Protein AF-A0A7S2H4R3-F1 (afdb_monomer_lite)

pLDDT: mean 71.98, std 18.19, range [31.83, 97.62]

InterPro domains:
  IPR000719 Protein kinase domain [PF00069] (58-157)
  IPR000719 Protein kinase domain [PS50011] (1-178)
  IPR011009 Protein kinase-like domain superfamily [SSF56112] (55-159)
  IPR051681 Serine/Threonine Kinases and Pseudokinases [PTHR44329] (59-162)

Foldseek 3Di:
DDDDPDDPPPCPDPVLLQQFLVSLLVVVVLVVVVVPPDDDDPFDPQQQFFDDQEVPDTHRLLLFALQQLPDHYPDPDPDDQLRVLSSVLSVSLCSNQVDRRPTPDHSVRSNCQRNDPPDQVPVSLVVRDCSNDDQSSVLSSQSSDNPSVSHDGPVVSVVSVVVSVVSNDDPVVVVVVVVVSD

Organism: NCBI:txid3111310

Secondary structure (DSSP, 8-state):
-------------GGGTSSSHHHHHHHHHHHHHHHTTS------GGGS--EEEETTEEE-TTT--HHHHTPPTTSPP---HHHHHHHHHHHHHHHHHTS-SSTT--HHHHHHHHHSTT-STHHHHHTS-GGGHHHHHHHHHHHT-SSGGGSPPHHHHHHHHHHHHHTT--HHHHHHHHHHT-

Sequence (182 aa):
SSAHQSGQSSMISEDRFSTTWASSIFRRSSEHHMRTSHSRSSANHNQFMSIPINPGLEITPNWAAPEVLNQSPGDPLQYSPACDVYSLGVVIWELSSLAMPFPNLSLREITRAVGQKYSTPETLTQLMPEEAGPTVTALVREMWERRSTLRPSAHDASCRLRAELSSMGTQEQLYSYLRDAI

Structure (mmCIF, N/CA/C/O backbone):
data_AF-A0A7S2H4R3-F1
#
_entry.id   AF-A0A7S2H4R3-F1
#
loop_
_atom_site.group_PDB
_atom_site.id
_atom_site.type_symbol
_atom_site.label_atom_id
_atom_site.label_alt_id
_atom_site.label_comp_id
_atom_site.label_asym_id
_atom_site.label_entity_id
_atom_site.label_seq_id
_atom_site.pdbx_PDB_ins_code
_atom_site.Cartn_x
_atom_site.Cartn_y
_atom_site.Cartn_z
_atom_site.occupancy
_atom_site.B_iso_or_equiv
_atom_site.auth_seq_id
_atom_site.auth_comp_id
_atom_site.auth_asym_id
_atom_site.auth_atom_id
_atom_site.pdbx_PDB_model_num
ATOM 1 N N . SER A 1 1 ? -26.246 -5.758 60.642 1.00 39.56 1 SER A N 1
ATOM 2 C CA . SER A 1 1 ? -26.370 -4.856 59.480 1.00 39.56 1 SER A CA 1
ATOM 3 C C . SER A 1 1 ? -25.154 -5.047 58.599 1.00 39.56 1 SER A C 1
ATOM 5 O O . SER A 1 1 ? -24.067 -4.701 59.023 1.00 39.56 1 SER A O 1
ATOM 7 N N . SER A 1 2 ? -25.213 -5.908 57.584 1.00 33.19 2 SER A N 1
ATOM 8 C CA . SER A 1 2 ? -25.760 -5.643 56.240 1.00 33.19 2 SER A CA 1
ATOM 9 C C . SER A 1 2 ? -25.050 -4.495 55.516 1.00 33.19 2 SER A C 1
ATOM 11 O O . SER A 1 2 ? -25.338 -3.335 55.780 1.00 33.19 2 SER A O 1
ATOM 13 N N . ALA A 1 3 ? -24.131 -4.905 54.637 1.00 39.75 3 ALA A N 1
ATOM 14 C CA . ALA A 1 3 ? -23.831 -4.416 53.290 1.00 39.75 3 ALA A CA 1
ATOM 15 C C . ALA A 1 3 ? -24.062 -2.935 52.937 1.00 39.75 3 ALA A C 1
ATOM 17 O O . ALA A 1 3 ? -25.192 -2.467 52.920 1.00 39.75 3 ALA A O 1
ATOM 18 N N . HIS A 1 4 ? -22.995 -2.285 52.456 1.00 31.83 4 HIS A N 1
ATOM 19 C CA . HIS A 1 4 ? -22.938 -1.732 51.094 1.00 31.83 4 HIS A CA 1
ATOM 20 C C . HIS A 1 4 ? -21.491 -1.332 50.753 1.00 31.83 4 HIS A C 1
ATOM 22 O O . HIS A 1 4 ? -21.059 -0.214 51.005 1.00 31.83 4 HIS A O 1
ATOM 28 N N . GLN A 1 5 ? -20.731 -2.260 50.166 1.00 35.25 5 GLN A N 1
ATOM 29 C CA . GLN A 1 5 ? -19.612 -1.909 49.290 1.00 35.25 5 GLN A CA 1
ATOM 30 C C . GLN A 1 5 ? -20.131 -2.041 47.863 1.00 35.25 5 GLN A C 1
ATOM 32 O O . GLN A 1 5 ? -20.269 -3.138 47.327 1.00 35.25 5 GLN A O 1
ATOM 37 N N . SER A 1 6 ? -20.516 -0.905 47.292 1.00 35.81 6 SER A N 1
ATOM 38 C CA . SER A 1 6 ? -20.828 -0.765 45.877 1.00 35.81 6 SER A CA 1
ATOM 39 C C . SER A 1 6 ? -19.567 -1.065 45.072 1.00 35.81 6 SER A C 1
ATOM 41 O O . SER A 1 6 ? -18.602 -0.299 45.113 1.00 35.81 6 SER A O 1
ATOM 43 N N . GLY A 1 7 ? -19.577 -2.194 44.365 1.00 34.03 7 GLY A N 1
ATOM 44 C CA . GLY A 1 7 ? -18.572 -2.517 43.366 1.00 34.03 7 GLY A CA 1
ATOM 45 C C . GLY A 1 7 ? -18.557 -1.432 42.297 1.00 34.03 7 GLY A C 1
ATOM 46 O O . GLY A 1 7 ? -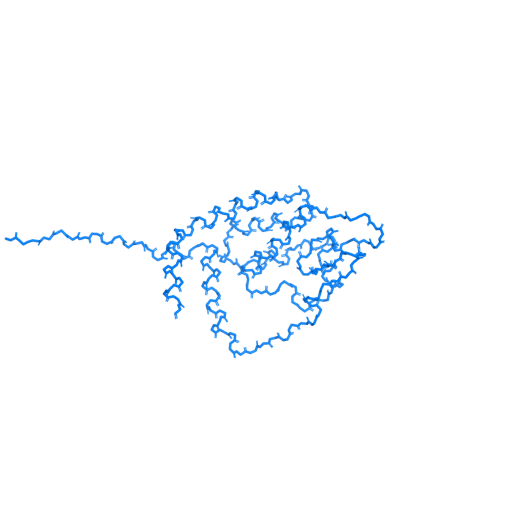19.553 -1.211 41.610 1.00 34.03 7 GLY A O 1
ATOM 47 N N . GLN A 1 8 ? -17.422 -0.750 42.161 1.00 32.41 8 GLN A N 1
ATOM 48 C CA . GLN A 1 8 ? -17.119 -0.004 40.950 1.00 32.41 8 GLN A CA 1
ATOM 49 C C . GLN A 1 8 ? -16.918 -1.036 39.841 1.00 32.41 8 GLN A C 1
ATOM 51 O O . GLN A 1 8 ? -15.841 -1.606 39.685 1.00 32.41 8 GLN A O 1
ATOM 56 N N . SER A 1 9 ? -17.993 -1.325 39.109 1.00 36.56 9 SER A N 1
ATOM 57 C CA . SER A 1 9 ? -17.884 -1.938 37.794 1.00 36.56 9 SER A CA 1
ATOM 58 C C . SER A 1 9 ? -17.164 -0.920 36.920 1.00 36.56 9 SER A C 1
ATOM 60 O O . SER A 1 9 ? -17.719 0.129 36.589 1.00 36.56 9 SER A O 1
ATOM 62 N N . SER A 1 10 ? -15.884 -1.169 36.640 1.00 39.03 10 SER A N 1
ATOM 63 C CA . SER A 1 10 ? -15.139 -0.385 35.668 1.00 39.03 10 SER A CA 1
ATOM 64 C C . SER A 1 10 ? -15.791 -0.623 34.311 1.00 39.03 10 SER A C 1
ATOM 66 O O . SER A 1 10 ? -15.488 -1.606 33.633 1.00 39.03 10 SER A O 1
ATOM 68 N N . MET A 1 11 ? -16.707 0.266 33.929 1.00 32.38 11 MET A N 1
ATOM 69 C CA . MET A 1 11 ? -17.067 0.477 32.537 1.00 32.38 11 MET A CA 1
ATOM 70 C C . MET A 1 11 ? -15.763 0.775 31.798 1.00 32.38 11 MET A C 1
ATOM 72 O O . MET A 1 11 ? -15.246 1.890 31.822 1.00 32.38 11 MET A O 1
ATOM 76 N N . ILE A 1 12 ? -15.181 -0.256 31.188 1.00 38.69 12 ILE A N 1
ATOM 77 C CA . ILE A 1 12 ? -14.276 -0.071 30.067 1.00 38.69 12 ILE A CA 1
ATOM 78 C C . ILE A 1 12 ? -15.170 0.593 29.028 1.00 38.69 12 ILE A C 1
ATOM 80 O O . ILE A 1 12 ? -16.060 -0.061 28.496 1.00 38.69 12 ILE A O 1
ATOM 84 N N . SER A 1 13 ? -15.027 1.909 28.859 1.00 39.09 13 SER A N 1
ATOM 85 C CA . SER A 1 13 ? -15.871 2.649 27.932 1.00 39.09 13 SER A CA 1
ATOM 86 C C . SER A 1 13 ? -15.775 1.993 26.556 1.00 39.09 13 SER A C 1
ATOM 88 O O . SER A 1 13 ? -14.676 1.721 26.060 1.00 39.09 13 SER A O 1
ATOM 90 N N . GLU A 1 14 ? -16.934 1.742 25.946 1.00 44.94 14 GLU A N 1
ATOM 91 C CA . GLU A 1 14 ? -17.087 1.307 24.547 1.00 44.94 14 GLU A CA 1
ATOM 92 C C . GLU A 1 14 ? -16.289 2.206 23.579 1.00 44.94 14 GLU A C 1
ATOM 94 O O . GLU A 1 14 ? -15.903 1.796 22.488 1.00 44.94 14 GLU A O 1
ATOM 99 N N . ASP A 1 15 ? -15.942 3.406 24.039 1.00 46.53 15 ASP A N 1
ATOM 100 C CA . ASP A 1 15 ? -15.113 4.409 23.383 1.00 46.53 15 ASP A CA 1
ATOM 101 C C . ASP A 1 15 ? -13.687 3.932 23.033 1.00 46.53 15 ASP A C 1
ATOM 103 O O . ASP A 1 15 ? -13.109 4.371 22.039 1.00 46.53 15 ASP A O 1
ATOM 107 N N . ARG A 1 16 ? -13.105 2.984 23.791 1.00 43.91 16 ARG A N 1
ATOM 108 C CA . ARG A 1 16 ? -11.748 2.470 23.493 1.00 43.91 16 ARG A CA 1
ATOM 109 C C . ARG A 1 16 ? -11.700 1.469 22.344 1.00 43.91 16 ARG A C 1
ATOM 111 O O . ARG A 1 16 ? -10.679 1.387 21.671 1.00 43.91 16 ARG A O 1
ATOM 118 N N . PHE A 1 17 ? -12.792 0.754 22.081 1.00 43.00 17 PHE A N 1
ATOM 119 C CA . PHE A 1 17 ? -12.882 -0.113 20.902 1.00 43.00 17 PHE A CA 1
ATOM 120 C C . PHE A 1 17 ? -13.223 0.666 19.635 1.00 43.00 17 PHE A C 1
ATOM 122 O O . PHE A 1 17 ? -12.999 0.160 18.543 1.00 43.00 17 PHE A O 1
ATOM 129 N N . SER A 1 18 ? -13.728 1.891 19.771 1.00 51.22 18 SER A N 1
ATOM 130 C CA . SER A 1 18 ? -14.338 2.661 18.686 1.00 51.22 18 SER A CA 1
ATOM 131 C C . SER A 1 18 ? -13.339 3.377 17.759 1.00 51.22 18 SER A C 1
ATOM 133 O O . SER A 1 18 ? -13.709 3.796 16.668 1.00 51.22 18 SER A O 1
ATOM 135 N N . THR A 1 19 ? -12.066 3.522 18.149 1.00 59.50 19 THR A N 1
ATOM 136 C CA . THR A 1 19 ? -11.160 4.511 17.520 1.00 59.50 19 THR A CA 1
ATOM 137 C C . THR A 1 19 ? -9.951 3.944 16.775 1.00 59.50 19 THR A C 1
ATOM 139 O O . THR A 1 19 ? -9.191 4.709 16.184 1.00 59.50 19 THR A O 1
ATOM 142 N N . THR A 1 20 ? -9.750 2.624 16.765 1.00 72.56 20 THR A N 1
ATOM 143 C CA . THR A 1 20 ? -8.583 2.018 16.098 1.00 72.56 20 THR A CA 1
ATOM 144 C C . THR A 1 20 ? -8.900 1.592 14.662 1.00 72.56 20 THR A C 1
ATOM 146 O O . THR A 1 20 ? -10.011 1.148 14.367 1.00 72.56 20 THR A O 1
ATOM 149 N N . TRP A 1 21 ? -7.900 1.659 13.773 1.00 80.25 21 TRP A N 1
ATOM 150 C CA . TRP A 1 21 ? -8.016 1.263 12.358 1.00 80.25 21 TRP A CA 1
ATOM 151 C C . TRP A 1 21 ? -8.685 -0.105 12.162 1.00 80.25 21 TRP A C 1
ATOM 153 O O . TRP A 1 21 ? -9.578 -0.262 11.331 1.00 80.25 21 TRP A O 1
ATOM 163 N N . ALA A 1 22 ? -8.287 -1.109 12.939 1.00 74.31 22 ALA A N 1
ATOM 164 C CA . ALA A 1 22 ? -8.780 -2.466 12.742 1.00 74.31 22 ALA A CA 1
ATOM 165 C C . ALA A 1 22 ? -10.178 -2.703 13.346 1.00 74.31 22 ALA A C 1
ATOM 167 O O . ALA A 1 22 ? -10.936 -3.505 12.797 1.00 74.31 22 ALA A O 1
ATOM 168 N N . SER A 1 23 ? -10.585 -1.955 14.378 1.00 71.50 23 SER A N 1
ATOM 169 C CA . SER A 1 23 ? -11.992 -1.926 14.800 1.00 71.50 23 SER A CA 1
ATOM 170 C C . SER A 1 23 ? -12.882 -1.308 13.721 1.00 71.50 23 SER A C 1
ATOM 172 O O . SER A 1 23 ? -13.969 -1.818 13.440 1.00 71.50 23 SER A O 1
ATOM 174 N N . SER A 1 24 ? -12.399 -0.252 13.059 1.00 75.19 24 SER A N 1
ATOM 175 C CA . SER A 1 24 ? -13.096 0.382 11.939 1.00 75.19 24 SER A CA 1
ATOM 176 C C . SER A 1 24 ? -13.315 -0.579 10.771 1.00 75.19 24 SER A C 1
ATOM 178 O O . SER A 1 24 ? -14.405 -0.597 10.198 1.00 75.19 24 SER A O 1
ATOM 180 N N . ILE A 1 25 ? -12.323 -1.420 10.451 1.00 78.56 25 ILE A N 1
ATOM 181 C CA . ILE A 1 25 ? -12.462 -2.480 9.438 1.00 78.56 25 ILE A CA 1
ATOM 182 C C . ILE A 1 25 ? -13.583 -3.447 9.820 1.00 78.56 25 ILE A C 1
ATOM 184 O O . ILE A 1 25 ? -14.448 -3.736 8.994 1.00 78.56 25 ILE A O 1
ATOM 188 N N . PHE A 1 26 ? -13.601 -3.928 11.066 1.00 73.69 26 PHE A N 1
ATOM 189 C CA . PHE A 1 26 ? -14.614 -4.884 11.515 1.00 73.69 26 PHE A CA 1
ATOM 190 C C . PHE A 1 26 ? -16.029 -4.307 11.471 1.00 73.69 26 PHE A C 1
ATOM 192 O O . PHE A 1 26 ? -16.928 -4.946 10.921 1.00 73.69 26 PHE A O 1
ATOM 199 N N . ARG A 1 27 ? -16.217 -3.080 11.969 1.00 73.44 27 ARG A N 1
ATOM 200 C CA . ARG A 1 27 ? -17.510 -2.383 11.913 1.00 73.44 27 ARG A CA 1
ATOM 201 C C . ARG A 1 27 ? -17.978 -2.172 10.473 1.00 73.44 27 ARG A C 1
ATOM 203 O O . ARG A 1 27 ? -19.132 -2.421 10.145 1.00 73.44 27 ARG A O 1
ATOM 210 N N . ARG A 1 28 ? -17.085 -1.745 9.578 1.00 74.25 28 ARG A N 1
ATOM 211 C CA . ARG A 1 28 ? -17.446 -1.542 8.169 1.00 74.25 28 ARG A CA 1
ATOM 212 C C . ARG A 1 28 ? -17.714 -2.854 7.441 1.00 74.25 28 ARG A C 1
ATOM 214 O O . ARG A 1 28 ? -18.552 -2.873 6.546 1.00 74.25 28 ARG A O 1
ATOM 221 N N . SER A 1 29 ? -17.048 -3.941 7.826 1.00 73.44 29 SER A N 1
ATOM 222 C CA . SER A 1 29 ? -17.283 -5.274 7.268 1.00 73.44 29 SER A CA 1
ATOM 223 C C . SER A 1 29 ? -18.688 -5.782 7.594 1.00 73.44 29 SER A C 1
ATOM 225 O O . SER A 1 29 ? -19.395 -6.229 6.687 1.00 73.44 29 SER A O 1
ATOM 227 N N . SER A 1 30 ? -19.148 -5.630 8.844 1.00 64.50 30 SER A N 1
ATOM 228 C CA . SER A 1 30 ? -20.517 -6.004 9.227 1.00 64.50 30 SER A CA 1
ATOM 229 C C . SER A 1 30 ? -21.568 -5.167 8.482 1.00 64.50 30 SER A C 1
ATOM 231 O O . SER A 1 30 ? -22.528 -5.719 7.941 1.00 64.50 30 SER A O 1
ATOM 233 N N . GLU A 1 31 ? -21.341 -3.859 8.324 1.00 68.25 31 GLU A N 1
ATOM 234 C CA . GLU A 1 31 ? -22.195 -2.971 7.519 1.00 68.25 31 GLU A CA 1
ATOM 235 C C . GLU A 1 31 ? -22.209 -3.344 6.022 1.00 68.25 31 GLU A C 1
ATOM 237 O O . GLU A 1 31 ? -23.264 -3.332 5.377 1.00 68.25 31 GLU A O 1
ATOM 242 N N . HIS A 1 32 ? -21.056 -3.710 5.450 1.00 61.25 32 HIS A N 1
ATOM 243 C CA . HIS A 1 32 ? -20.949 -4.168 4.061 1.00 61.25 32 HIS A CA 1
ATOM 244 C C . HIS A 1 32 ? -21.690 -5.490 3.835 1.00 61.25 32 HIS A C 1
ATOM 246 O O . HIS A 1 32 ? -22.336 -5.665 2.796 1.00 61.25 32 HIS A O 1
ATOM 252 N N . HIS A 1 33 ? -21.640 -6.410 4.800 1.00 57.12 33 HIS A N 1
ATOM 253 C CA . HIS A 1 33 ? -22.371 -7.675 4.732 1.00 57.12 33 HIS A CA 1
ATOM 254 C C . HIS A 1 33 ? -23.890 -7.445 4.739 1.00 57.12 33 HIS A C 1
ATOM 256 O O . HIS A 1 33 ? -24.618 -8.102 3.999 1.00 57.12 33 HIS A O 1
ATOM 262 N N . MET A 1 34 ? -24.371 -6.438 5.478 1.00 51.66 34 MET A N 1
ATOM 263 C CA . MET A 1 34 ? -25.783 -6.037 5.451 1.00 51.66 34 MET A CA 1
ATOM 264 C C . MET A 1 34 ? -26.202 -5.374 4.123 1.00 51.66 34 MET A C 1
ATOM 266 O O . MET A 1 34 ? -27.327 -5.577 3.663 1.00 51.66 34 MET A O 1
ATOM 270 N N . ARG A 1 35 ? -25.308 -4.623 3.460 1.00 50.88 35 ARG A N 1
ATOM 271 C CA . ARG A 1 35 ? -25.590 -3.923 2.185 1.00 50.88 35 ARG A CA 1
ATOM 272 C C . ARG A 1 35 ? -25.471 -4.781 0.921 1.00 50.88 35 ARG A C 1
ATOM 274 O O . ARG A 1 35 ? -26.112 -4.463 -0.075 1.00 50.88 35 ARG A O 1
ATOM 281 N N . THR A 1 36 ? -24.678 -5.849 0.923 1.00 51.72 36 THR A N 1
ATOM 282 C CA . THR A 1 36 ? -24.348 -6.618 -0.300 1.00 51.72 36 THR A CA 1
ATOM 283 C C . THR A 1 36 ? -25.356 -7.710 -0.680 1.00 51.72 36 THR A C 1
ATOM 285 O O . THR A 1 36 ? -25.120 -8.476 -1.614 1.00 51.72 36 THR A O 1
ATOM 288 N N . SER A 1 37 ? -26.534 -7.735 -0.053 1.00 47.81 37 SER A N 1
ATOM 289 C CA . SER A 1 37 ? -27.648 -8.600 -0.469 1.00 47.81 37 SER A CA 1
ATOM 290 C C . SER A 1 37 ? -28.247 -8.230 -1.837 1.00 47.81 37 SER A C 1
ATOM 292 O O . SER A 1 37 ? -28.960 -9.045 -2.418 1.00 47.81 37 SER A O 1
ATOM 294 N N . HIS A 1 38 ? -27.936 -7.053 -2.399 1.00 43.75 38 HIS A N 1
ATOM 295 C CA . HIS A 1 38 ? -28.404 -6.642 -3.725 1.00 43.75 38 HIS A CA 1
ATOM 296 C C . HIS A 1 38 ? -27.283 -5.965 -4.536 1.00 43.75 38 HIS A C 1
ATOM 298 O O . HIS A 1 38 ? -26.753 -4.931 -4.146 1.00 43.75 38 HIS A O 1
ATOM 304 N N . SER A 1 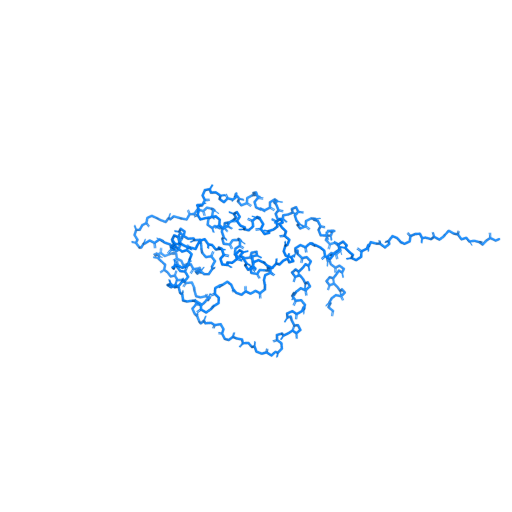39 ? -26.986 -6.543 -5.707 1.00 45.75 39 SER A N 1
ATOM 305 C CA . SER A 1 39 ? -26.000 -6.125 -6.723 1.00 45.75 39 SER A CA 1
ATOM 306 C C . SER A 1 39 ? -24.552 -6.603 -6.520 1.00 45.75 39 SER A C 1
ATOM 308 O O . SER A 1 39 ? -23.692 -5.905 -5.988 1.00 45.75 39 SER A O 1
ATOM 310 N N . ARG A 1 40 ? -24.252 -7.793 -7.064 1.00 46.09 40 ARG A N 1
ATOM 311 C CA . ARG A 1 40 ? -22.884 -8.190 -7.431 1.00 46.09 40 ARG A CA 1
ATOM 312 C C . ARG A 1 40 ? -22.498 -7.463 -8.718 1.00 46.09 40 ARG A C 1
ATOM 314 O O . ARG A 1 40 ? -22.904 -7.872 -9.804 1.00 46.09 40 ARG A O 1
ATOM 321 N N . SER A 1 41 ? -21.706 -6.404 -8.607 1.00 49.47 41 SER A N 1
ATOM 322 C CA . SER A 1 41 ? -21.002 -5.840 -9.760 1.00 49.47 41 SER A CA 1
ATOM 323 C C . SER A 1 41 ? -20.068 -6.913 -10.324 1.00 49.47 41 SER A C 1
ATOM 325 O O . SER A 1 41 ? -19.203 -7.416 -9.608 1.00 49.47 41 SER A O 1
ATOM 327 N N . SER A 1 42 ? -20.274 -7.306 -11.582 1.00 48.44 42 SER A N 1
ATOM 328 C CA . SER A 1 42 ? -19.429 -8.281 -12.274 1.00 48.44 42 SER A CA 1
ATOM 329 C C . SER A 1 42 ? -18.002 -7.741 -12.346 1.00 48.44 42 SER A C 1
ATOM 331 O O . SER A 1 42 ? -17.733 -6.821 -13.115 1.00 48.44 42 SER A O 1
ATOM 333 N N . ALA A 1 43 ? -17.094 -8.286 -11.534 1.00 51.25 43 ALA A N 1
ATOM 334 C CA . ALA A 1 43 ? -15.675 -7.977 -11.642 1.00 51.25 43 ALA A CA 1
ATOM 335 C C . ALA A 1 43 ? -15.204 -8.306 -13.067 1.00 51.25 43 ALA A C 1
ATOM 337 O O . ALA A 1 43 ? -15.549 -9.353 -13.622 1.00 51.25 43 ALA A O 1
ATOM 338 N N . ASN A 1 44 ? -14.454 -7.395 -13.682 1.00 55.38 44 ASN A N 1
ATOM 339 C CA . ASN A 1 44 ? -13.915 -7.622 -15.016 1.00 55.38 44 ASN A CA 1
ATOM 340 C C . ASN A 1 44 ? -12.940 -8.813 -14.976 1.00 55.38 44 ASN A C 1
ATOM 342 O O . ASN A 1 44 ? -12.077 -8.882 -14.105 1.00 55.38 44 ASN A O 1
ATOM 346 N N . HIS A 1 45 ? -13.055 -9.737 -15.937 1.00 52.34 45 HIS A N 1
ATOM 347 C CA . HIS A 1 45 ? -12.274 -10.985 -16.014 1.00 52.34 45 HIS A CA 1
ATOM 348 C C . HIS A 1 45 ? -10.747 -10.778 -15.927 1.00 52.34 45 HIS A C 1
ATOM 350 O O . HIS A 1 45 ? -10.026 -11.653 -15.464 1.00 52.34 45 HIS A O 1
ATOM 356 N N . ASN A 1 46 ? -10.258 -9.591 -16.291 1.00 54.50 46 ASN A N 1
ATOM 357 C CA . ASN A 1 46 ? -8.834 -9.252 -16.292 1.00 54.50 46 ASN A CA 1
ATOM 358 C C . ASN A 1 46 ? -8.291 -8.810 -14.919 1.00 54.50 46 ASN A C 1
ATOM 360 O O . ASN A 1 46 ? -7.098 -8.560 -14.800 1.00 54.50 46 ASN A O 1
ATOM 364 N N . GLN A 1 47 ? -9.144 -8.672 -13.901 1.00 58.47 47 GLN A N 1
ATOM 365 C CA . GLN A 1 47 ? -8.792 -8.032 -12.628 1.00 58.47 47 GLN A CA 1
ATOM 366 C C . GLN A 1 47 ? -8.122 -8.982 -11.617 1.00 58.47 47 GLN A C 1
ATOM 368 O O . GLN A 1 47 ? -7.416 -8.533 -10.720 1.00 58.47 47 GLN A O 1
ATOM 373 N N . PHE A 1 48 ? -8.313 -10.291 -11.793 1.00 60.69 48 PHE A N 1
ATOM 374 C CA . PHE A 1 48 ? -7.699 -11.346 -10.975 1.00 60.69 48 PHE A CA 1
ATOM 375 C C . PHE A 1 48 ? -6.742 -12.241 -11.773 1.00 60.69 48 PHE A C 1
ATOM 377 O O . PHE A 1 48 ? -6.210 -13.205 -11.233 1.00 60.69 48 PHE A O 1
ATOM 384 N N . MET A 1 49 ? -6.534 -11.947 -13.060 1.00 64.50 49 MET A N 1
ATOM 385 C CA . MET A 1 49 ? -5.629 -12.720 -13.904 1.00 64.50 49 MET A CA 1
ATOM 386 C C . MET A 1 49 ? -4.196 -12.257 -13.687 1.00 64.50 49 MET A C 1
ATOM 388 O O . MET A 1 49 ? -3.895 -11.069 -13.823 1.00 64.50 49 MET A O 1
ATOM 392 N N . SER A 1 50 ? -3.313 -13.202 -13.377 1.00 69.38 50 SER A N 1
ATOM 393 C CA . SER A 1 50 ? -1.883 -12.941 -13.366 1.00 69.38 50 SER A CA 1
ATOM 394 C C . SER A 1 50 ? -1.370 -12.856 -14.806 1.00 69.38 50 SER A C 1
ATOM 396 O O . SER A 1 50 ? -1.758 -13.645 -15.667 1.00 69.38 50 SER A O 1
ATOM 398 N N . ILE A 1 51 ? -0.547 -11.850 -15.097 1.00 67.00 51 ILE A N 1
ATOM 399 C CA . ILE A 1 51 ? -0.111 -11.532 -16.459 1.00 67.00 51 ILE A CA 1
ATOM 400 C C . ILE A 1 51 ? 1.377 -11.855 -16.590 1.00 67.00 51 ILE A C 1
ATOM 402 O O . ILE A 1 51 ? 2.167 -11.363 -15.777 1.00 67.00 51 ILE A O 1
ATOM 406 N N . PRO A 1 52 ? 1.779 -12.650 -17.597 1.00 65.69 52 PRO A N 1
ATOM 407 C CA . PRO A 1 52 ? 3.183 -12.927 -17.845 1.00 65.69 52 PRO A CA 1
ATOM 408 C C . PRO A 1 52 ? 3.856 -11.681 -18.431 1.00 65.69 52 PRO A C 1
ATOM 410 O O . PRO A 1 52 ? 3.552 -11.272 -19.552 1.00 65.69 52 PRO A O 1
ATOM 413 N N . ILE A 1 53 ? 4.772 -11.073 -17.675 1.00 63.41 53 ILE A N 1
ATOM 414 C CA . ILE A 1 53 ? 5.612 -9.956 -18.158 1.00 63.41 53 ILE A CA 1
ATOM 415 C C . ILE A 1 53 ? 6.976 -10.471 -18.634 1.00 63.41 53 ILE A C 1
ATOM 417 O O . ILE A 1 53 ? 7.540 -9.945 -19.590 1.00 63.41 53 ILE A O 1
ATOM 421 N N . ASN A 1 54 ? 7.471 -11.542 -18.007 1.00 60.28 54 ASN A N 1
ATOM 422 C CA . ASN A 1 54 ? 8.702 -12.249 -18.351 1.00 60.28 54 ASN A CA 1
ATOM 423 C C . ASN A 1 54 ? 8.499 -13.768 -18.175 1.00 60.28 54 ASN A C 1
ATOM 425 O O . ASN A 1 54 ? 7.612 -14.173 -17.417 1.00 60.28 54 ASN A O 1
ATOM 429 N N . PRO A 1 55 ? 9.302 -14.633 -18.828 1.00 59.91 55 PRO A N 1
ATOM 430 C CA . PRO A 1 55 ? 9.223 -16.079 -18.621 1.00 59.91 55 PRO A CA 1
ATOM 431 C C . PRO A 1 55 ? 9.396 -16.428 -17.134 1.00 59.91 55 PRO A C 1
ATOM 433 O O . PRO A 1 55 ? 10.448 -16.166 -16.555 1.00 59.91 55 PRO A O 1
ATOM 436 N N . GLY A 1 56 ? 8.359 -16.999 -16.514 1.00 60.84 56 GLY A N 1
ATOM 437 C CA . GLY A 1 56 ? 8.359 -17.373 -15.094 1.00 60.84 56 GLY A CA 1
ATOM 438 C C . GLY A 1 56 ? 7.965 -16.265 -14.108 1.00 60.84 56 GLY A C 1
ATOM 439 O O . GLY A 1 56 ? 7.984 -16.521 -12.907 1.00 60.84 56 GLY A O 1
ATOM 440 N N . LEU A 1 57 ? 7.588 -15.068 -14.579 1.00 63.72 57 LEU A N 1
ATOM 441 C CA . LEU A 1 57 ? 7.041 -14.004 -13.735 1.00 63.72 57 LEU A CA 1
ATOM 442 C C . LEU A 1 57 ? 5.600 -13.686 -14.143 1.00 63.72 57 LEU A C 1
ATOM 444 O O . LEU A 1 57 ? 5.353 -12.997 -15.137 1.00 63.72 57 LEU A O 1
ATOM 448 N N . GLU A 1 58 ? 4.665 -14.163 -13.331 1.00 73.69 58 GLU A N 1
ATOM 449 C CA . GLU A 1 58 ? 3.253 -13.808 -13.396 1.00 73.69 58 GLU A CA 1
ATOM 450 C C . GLU A 1 58 ? 2.960 -12.749 -12.330 1.00 73.69 58 GLU A C 1
ATOM 452 O O . GLU A 1 58 ? 3.305 -12.931 -11.162 1.00 73.69 58 GLU A O 1
ATOM 457 N N . ILE A 1 59 ? 2.346 -11.629 -12.718 1.00 78.31 59 ILE A N 1
ATOM 458 C CA . ILE A 1 59 ? 2.027 -10.547 -11.777 1.00 78.31 59 ILE A CA 1
ATOM 459 C C . ILE A 1 59 ? 0.535 -10.249 -11.732 1.00 78.31 59 ILE A C 1
ATOM 461 O O . ILE A 1 59 ? -0.147 -10.317 -12.751 1.00 78.31 59 ILE A O 1
ATOM 465 N N . THR A 1 60 ? 0.041 -9.832 -10.571 1.00 86.81 60 THR A N 1
ATOM 466 C CA . THR A 1 60 ? -1.329 -9.334 -10.428 1.00 86.81 60 THR A CA 1
ATOM 467 C C . THR A 1 60 ? -1.298 -7.802 -10.410 1.00 86.81 60 THR A C 1
ATOM 469 O O . THR A 1 60 ? -0.891 -7.204 -9.410 1.00 86.81 60 THR A O 1
ATOM 472 N N . PRO A 1 61 ? -1.671 -7.131 -11.514 1.00 83.62 61 PRO A N 1
ATOM 473 C CA . PRO A 1 61 ? -1.278 -5.744 -11.762 1.00 83.62 61 PRO A CA 1
ATOM 474 C C . PRO A 1 61 ? -1.847 -4.737 -10.763 1.00 83.62 61 PRO A C 1
ATOM 476 O O . PRO A 1 61 ? -1.205 -3.726 -10.497 1.00 83.62 61 PRO A O 1
ATOM 479 N N . ASN A 1 62 ? -3.012 -5.011 -10.176 1.00 86.62 62 ASN A N 1
ATOM 480 C CA . ASN A 1 62 ? -3.681 -4.088 -9.259 1.00 86.62 62 ASN A CA 1
ATOM 481 C C . ASN A 1 62 ? -2.916 -3.883 -7.939 1.00 86.62 62 ASN A C 1
ATOM 483 O O . ASN A 1 62 ? -3.127 -2.864 -7.286 1.00 86.62 62 ASN A O 1
ATOM 487 N N . TRP A 1 63 ? -2.029 -4.814 -7.573 1.00 90.44 63 TRP A N 1
ATOM 488 C CA . TRP A 1 63 ? -1.186 -4.734 -6.374 1.00 90.44 63 TRP A CA 1
ATOM 489 C C . TRP A 1 63 ? 0.289 -4.467 -6.703 1.00 90.44 63 TRP A C 1
ATOM 491 O O . TRP A 1 63 ? 1.073 -4.174 -5.806 1.00 90.44 63 TRP A O 1
ATOM 501 N N . ALA A 1 64 ? 0.679 -4.555 -7.977 1.00 88.94 64 ALA A N 1
ATOM 502 C CA . ALA A 1 64 ? 2.075 -4.503 -8.381 1.00 88.94 64 ALA A CA 1
ATOM 503 C C . ALA A 1 64 ? 2.676 -3.091 -8.262 1.00 88.94 64 ALA A C 1
ATOM 505 O O . ALA A 1 64 ? 2.074 -2.088 -8.649 1.00 88.94 64 ALA A O 1
ATOM 506 N N . ALA A 1 65 ? 3.915 -3.034 -7.772 1.00 90.19 65 ALA A N 1
ATOM 507 C CA . ALA A 1 65 ? 4.684 -1.800 -7.652 1.00 90.19 65 ALA A CA 1
ATOM 508 C C . ALA A 1 65 ? 5.020 -1.184 -9.030 1.00 90.19 65 ALA A C 1
ATOM 510 O O . ALA A 1 65 ? 5.163 -1.915 -10.017 1.00 90.19 65 ALA A O 1
ATOM 511 N N . PRO A 1 66 ? 5.220 0.146 -9.124 1.00 88.31 66 PRO A N 1
ATOM 512 C CA . PRO A 1 66 ? 5.512 0.820 -10.393 1.00 88.31 66 PRO A CA 1
ATOM 513 C C . PRO A 1 66 ? 6.758 0.279 -11.103 1.00 88.31 66 PRO A C 1
ATOM 515 O O . PRO A 1 66 ? 6.776 0.192 -12.327 1.00 88.31 66 PRO A O 1
ATOM 518 N N . GLU A 1 67 ? 7.799 -0.101 -10.364 1.00 87.75 67 GLU A N 1
ATOM 519 C CA . GLU A 1 67 ? 9.018 -0.690 -10.925 1.00 87.75 67 GLU A CA 1
ATOM 520 C C . GLU A 1 67 ? 8.816 -2.111 -11.466 1.00 87.75 67 GLU A C 1
ATOM 522 O O . GLU A 1 67 ? 9.549 -2.522 -12.359 1.00 87.75 67 GLU A O 1
ATOM 527 N N . VAL A 1 68 ? 7.815 -2.843 -10.966 1.00 87.25 68 VAL A N 1
ATOM 528 C CA . VAL A 1 68 ? 7.439 -4.171 -11.472 1.00 87.25 68 VAL A CA 1
ATOM 529 C C . VAL A 1 68 ? 6.586 -4.024 -12.734 1.00 87.25 68 VAL A C 1
ATOM 531 O O . VAL A 1 68 ? 6.811 -4.723 -13.716 1.00 87.25 68 VAL A O 1
ATOM 534 N N . LEU A 1 69 ? 5.657 -3.062 -12.748 1.00 83.69 69 LEU A N 1
ATOM 535 C CA . LEU A 1 69 ? 4.792 -2.771 -13.899 1.00 83.69 69 LEU A CA 1
ATOM 536 C C . LEU A 1 69 ? 5.536 -2.173 -15.101 1.00 83.69 69 LEU A C 1
ATOM 538 O O . LEU A 1 69 ? 5.073 -2.309 -16.231 1.00 83.69 69 LEU A O 1
ATOM 542 N N . ASN A 1 70 ? 6.660 -1.495 -14.862 1.00 81.81 70 ASN A N 1
ATOM 543 C CA . ASN A 1 70 ? 7.480 -0.865 -15.899 1.00 81.81 70 ASN A CA 1
ATOM 544 C C . ASN A 1 70 ? 8.606 -1.773 -16.429 1.00 81.81 70 ASN A C 1
ATOM 546 O O . ASN A 1 70 ? 9.468 -1.288 -17.161 1.00 81.81 70 ASN A O 1
ATOM 550 N N . GLN A 1 71 ? 8.641 -3.058 -16.057 1.00 77.31 71 GLN A N 1
ATOM 551 C CA . GLN A 1 71 ? 9.632 -3.993 -16.597 1.00 77.31 71 GLN A CA 1
ATOM 552 C C . GLN A 1 71 ? 9.382 -4.234 -18.088 1.00 77.31 71 GLN A C 1
ATOM 554 O O . GLN A 1 71 ? 8.273 -4.605 -18.480 1.00 77.31 71 GLN A O 1
ATOM 559 N N . SER A 1 72 ? 10.416 -4.054 -18.914 1.00 72.50 72 SER A N 1
ATOM 560 C CA . SER A 1 72 ? 10.356 -4.436 -20.326 1.00 72.50 72 SER A CA 1
ATOM 561 C C . SER A 1 72 ? 10.840 -5.878 -20.504 1.00 72.50 72 SER A C 1
ATOM 563 O O . SER A 1 72 ? 11.719 -6.328 -19.762 1.00 72.50 72 SER A O 1
ATOM 565 N N . PRO A 1 73 ? 10.320 -6.613 -21.500 1.00 70.00 73 PRO A N 1
ATOM 566 C CA . PRO A 1 73 ? 10.843 -7.930 -21.839 1.00 70.00 73 PRO A CA 1
ATOM 567 C C . PRO A 1 73 ? 12.347 -7.869 -22.135 1.00 70.00 73 PRO A C 1
ATOM 569 O O . PRO A 1 73 ? 12.780 -7.110 -23.002 1.00 70.00 73 PRO A O 1
ATOM 572 N N . GLY A 1 74 ? 13.135 -8.681 -21.428 1.00 68.88 74 GLY A N 1
ATOM 573 C CA . GLY A 1 74 ? 14.593 -8.745 -21.586 1.00 68.88 74 GLY A CA 1
ATOM 574 C C . GLY A 1 74 ? 15.400 -7.815 -20.673 1.00 68.88 74 GLY A C 1
ATOM 575 O O . GLY A 1 74 ? 16.619 -7.978 -20.601 1.00 68.88 74 GLY A O 1
ATOM 576 N N . ASP A 1 75 ? 14.755 -6.905 -19.935 1.00 71.94 75 ASP A N 1
ATOM 577 C CA . ASP A 1 75 ? 15.423 -6.174 -18.856 1.00 71.94 75 ASP A CA 1
ATOM 578 C C . ASP A 1 75 ? 15.701 -7.113 -17.666 1.00 71.94 75 ASP A C 1
ATOM 580 O O . ASP A 1 75 ? 14.904 -8.017 -17.384 1.00 71.94 75 ASP A O 1
ATOM 584 N N . PRO A 1 76 ? 16.794 -6.902 -16.908 1.00 71.56 76 PRO A N 1
ATOM 585 C CA . PRO A 1 76 ? 16.983 -7.579 -15.632 1.00 71.56 76 PRO A CA 1
ATOM 586 C C . PRO A 1 76 ? 15.786 -7.334 -14.705 1.00 71.56 76 PRO A C 1
ATOM 588 O O . PRO A 1 76 ? 15.339 -6.195 -14.546 1.00 71.56 76 PRO A O 1
ATOM 591 N N . LEU A 1 77 ? 15.290 -8.397 -14.064 1.00 69.50 77 LEU A N 1
ATOM 592 C CA . LEU A 1 77 ? 14.213 -8.306 -13.078 1.00 69.50 77 LEU A CA 1
ATOM 593 C C . LEU A 1 77 ? 14.572 -7.291 -11.985 1.00 69.50 77 LEU A C 1
ATOM 595 O O . LEU A 1 77 ? 15.496 -7.496 -11.202 1.00 69.50 77 LEU A O 1
ATOM 599 N N . GLN A 1 78 ? 13.781 -6.226 -11.889 1.00 68.81 78 GLN A N 1
ATOM 600 C CA . GLN A 1 78 ? 13.865 -5.226 -10.822 1.00 68.81 78 GLN A CA 1
ATOM 601 C C . GLN A 1 78 ? 12.969 -5.620 -9.639 1.00 68.81 78 GLN A C 1
ATOM 603 O O . GLN A 1 78 ? 12.214 -4.803 -9.112 1.00 68.81 78 GLN A O 1
ATOM 608 N N . TYR A 1 79 ? 13.008 -6.896 -9.246 1.00 80.38 79 TYR A N 1
ATOM 609 C CA . TYR A 1 79 ? 12.302 -7.367 -8.058 1.00 80.38 79 TYR A CA 1
ATOM 610 C C . TYR A 1 79 ? 13.133 -7.031 -6.822 1.00 80.38 79 TYR A C 1
ATOM 612 O O . TYR A 1 79 ? 14.322 -7.341 -6.751 1.00 80.38 79 TYR A O 1
ATOM 620 N N . SER A 1 80 ? 12.518 -6.383 -5.842 1.00 88.81 80 SER A N 1
ATOM 621 C CA . SER A 1 80 ? 13.176 -6.038 -4.584 1.00 88.81 80 SER A CA 1
ATOM 622 C C . SER A 1 80 ? 12.204 -6.232 -3.426 1.00 88.81 80 SER A C 1
ATOM 624 O O . SER A 1 80 ? 11.001 -6.096 -3.641 1.00 88.81 80 SER A O 1
ATOM 626 N N . PRO A 1 81 ? 12.674 -6.452 -2.186 1.00 94.00 81 PRO A N 1
ATOM 627 C CA . PRO A 1 81 ? 11.782 -6.525 -1.025 1.00 94.00 81 PRO A CA 1
ATOM 628 C C . PRO A 1 81 ? 10.868 -5.296 -0.875 1.00 94.00 81 PRO A C 1
ATOM 630 O O . PRO A 1 81 ? 9.785 -5.370 -0.306 1.00 94.00 81 PRO A O 1
ATOM 633 N N . ALA A 1 82 ? 11.276 -4.147 -1.422 1.00 94.00 82 ALA A N 1
ATOM 634 C CA . ALA A 1 82 ? 10.469 -2.935 -1.425 1.00 94.00 82 ALA A CA 1
ATOM 635 C C . ALA A 1 82 ? 9.208 -3.041 -2.307 1.00 94.00 82 ALA A C 1
ATOM 637 O O . ALA A 1 82 ? 8.236 -2.328 -2.049 1.00 94.00 82 ALA A O 1
ATOM 638 N N . CYS A 1 83 ? 9.180 -3.901 -3.333 1.00 92.75 83 CYS A N 1
ATOM 639 C CA . CYS A 1 83 ? 7.974 -4.119 -4.142 1.00 92.75 83 CYS A CA 1
ATOM 640 C C . CYS A 1 83 ? 6.907 -4.931 -3.385 1.00 92.75 83 CYS A C 1
ATOM 642 O O . CYS A 1 83 ? 5.713 -4.668 -3.545 1.00 92.75 83 CYS A O 1
ATOM 644 N N . ASP A 1 84 ? 7.327 -5.809 -2.468 1.00 94.69 84 ASP A N 1
ATOM 645 C CA . ASP A 1 84 ? 6.423 -6.503 -1.545 1.00 94.69 84 ASP A CA 1
ATOM 646 C C . ASP A 1 84 ? 5.814 -5.517 -0.539 1.00 94.69 84 ASP A C 1
ATOM 648 O O . ASP A 1 84 ? 4.620 -5.573 -0.255 1.00 94.69 84 ASP A O 1
ATOM 652 N N . VAL A 1 85 ? 6.608 -4.551 -0.055 1.00 96.81 85 VAL A N 1
ATOM 653 C CA . VAL A 1 85 ? 6.123 -3.471 0.826 1.00 96.81 85 VAL A CA 1
ATOM 654 C C . VAL A 1 85 ? 5.053 -2.628 0.129 1.00 96.81 85 VAL A C 1
ATOM 656 O O . VAL A 1 85 ? 4.027 -2.331 0.733 1.00 96.81 85 VAL A O 1
ATOM 659 N N . TYR A 1 86 ? 5.238 -2.291 -1.150 1.00 93.88 86 TYR A N 1
ATOM 660 C CA . TYR A 1 86 ? 4.213 -1.579 -1.921 1.00 93.88 86 TYR A CA 1
ATOM 661 C C . TYR A 1 86 ? 2.914 -2.386 -2.013 1.00 93.88 86 TYR A C 1
ATOM 663 O O . TYR A 1 86 ? 1.835 -1.870 -1.709 1.00 93.88 86 TYR A O 1
ATOM 671 N N . SER A 1 87 ? 3.031 -3.664 -2.383 1.00 94.06 87 SER A N 1
ATOM 672 C CA . SER A 1 87 ? 1.892 -4.575 -2.532 1.00 94.06 87 SER A CA 1
ATOM 673 C C . SER A 1 87 ? 1.134 -4.742 -1.211 1.00 94.06 87 SER A C 1
ATOM 675 O O . SER A 1 87 ? -0.095 -4.695 -1.190 1.00 94.06 87 SER A O 1
ATOM 677 N N . LEU A 1 88 ? 1.852 -4.832 -0.087 1.00 95.19 88 LEU A N 1
ATOM 678 C CA . LEU A 1 88 ? 1.261 -4.856 1.251 1.00 95.19 88 LEU A CA 1
ATOM 679 C C . LEU A 1 88 ? 0.486 -3.566 1.562 1.00 95.19 88 LEU A C 1
ATOM 681 O O . LEU A 1 88 ? -0.582 -3.631 2.162 1.00 95.19 88 LEU A O 1
ATOM 685 N N . GLY A 1 89 ? 0.974 -2.405 1.120 1.00 93.81 89 GLY A N 1
ATOM 686 C CA . GLY A 1 89 ? 0.253 -1.136 1.253 1.00 93.81 89 GLY A CA 1
ATOM 687 C C . GLY A 1 89 ? -1.084 -1.155 0.506 1.00 93.81 89 GLY A C 1
ATOM 688 O O . GLY A 1 89 ? -2.093 -0.693 1.036 1.00 93.81 89 GLY A O 1
ATOM 689 N N . VAL A 1 90 ? -1.114 -1.763 -0.690 1.00 91.56 90 VAL A N 1
ATOM 690 C CA . VAL A 1 90 ? -2.355 -1.965 -1.463 1.00 91.56 90 VAL A CA 1
ATOM 691 C C . VAL A 1 90 ? -3.332 -2.866 -0.715 1.00 91.56 90 VAL A C 1
ATOM 693 O O . VAL A 1 90 ? -4.508 -2.522 -0.613 1.00 91.56 90 VAL A O 1
ATOM 696 N N . VAL A 1 91 ? -2.849 -3.956 -0.116 1.00 92.38 91 VAL A N 1
ATOM 697 C CA . VAL A 1 91 ? -3.674 -4.845 0.719 1.00 92.38 91 VAL A CA 1
ATOM 698 C C . VAL A 1 91 ? -4.231 -4.110 1.942 1.00 92.38 91 VAL A C 1
ATOM 700 O O . VAL A 1 91 ? -5.407 -4.249 2.261 1.00 92.38 91 VAL A O 1
ATOM 703 N N . ILE A 1 92 ? -3.434 -3.284 2.623 1.00 91.94 92 ILE A N 1
ATOM 704 C CA . ILE A 1 92 ? -3.908 -2.505 3.779 1.00 91.94 92 ILE A CA 1
ATOM 705 C C . ILE A 1 92 ? -5.007 -1.524 3.355 1.00 91.94 92 ILE A C 1
ATOM 707 O O . ILE A 1 92 ? -6.018 -1.403 4.051 1.00 91.94 92 ILE A O 1
ATOM 711 N N . TRP A 1 93 ? -4.859 -0.855 2.209 1.00 90.56 93 TRP A N 1
ATOM 712 C CA . TRP A 1 93 ? -5.914 -0.003 1.654 1.00 90.56 93 TRP A CA 1
ATOM 713 C C . TRP A 1 93 ? -7.172 -0.794 1.284 1.00 90.56 93 TRP A C 1
ATOM 715 O O . TRP A 1 93 ? -8.276 -0.344 1.579 1.00 90.56 93 TRP A O 1
ATOM 725 N N . GLU A 1 94 ? -7.033 -1.972 0.677 1.00 90.00 94 GLU A N 1
ATOM 726 C CA . GLU A 1 94 ? -8.155 -2.851 0.321 1.00 90.00 94 GLU A CA 1
ATOM 727 C C . GLU A 1 94 ? -8.924 -3.286 1.571 1.00 90.00 94 GLU A C 1
ATOM 729 O O . GLU A 1 94 ? -10.145 -3.165 1.616 1.00 90.00 94 GLU A O 1
ATOM 734 N N . LEU A 1 95 ? -8.217 -3.690 2.629 1.00 88.88 95 LEU A N 1
ATOM 735 C CA . LEU A 1 95 ? -8.824 -4.028 3.918 1.00 88.88 95 LEU A CA 1
ATOM 736 C C . LEU A 1 95 ? -9.519 -2.821 4.554 1.00 88.88 95 LEU A C 1
ATOM 738 O O . LEU A 1 95 ? -10.604 -2.953 5.111 1.00 88.88 95 LEU A O 1
ATOM 742 N N . SER A 1 96 ? -8.914 -1.638 4.445 1.00 87.19 96 SER A N 1
ATOM 743 C CA . SER A 1 96 ? -9.479 -0.399 4.988 1.00 87.19 96 SER A CA 1
ATOM 744 C C . SER A 1 96 ? -10.737 0.024 4.237 1.00 87.19 96 SER A C 1
ATOM 746 O O . SER A 1 96 ? -11.731 0.415 4.841 1.00 87.19 96 SER A O 1
ATOM 748 N N . SER A 1 97 ? -10.700 -0.006 2.907 1.00 84.94 97 SER A N 1
ATOM 749 C CA . SER A 1 97 ? -11.771 0.480 2.035 1.00 84.94 97 SER A CA 1
ATOM 750 C C . SER A 1 97 ? -12.856 -0.564 1.781 1.00 84.94 97 SER A C 1
ATOM 752 O O . SER A 1 97 ? -13.971 -0.174 1.434 1.00 84.94 97 SER A O 1
ATOM 754 N N . LEU A 1 98 ? -12.549 -1.850 1.986 1.00 86.12 98 LEU A N 1
ATOM 755 C CA . LEU A 1 98 ? -13.343 -3.009 1.567 1.00 86.12 98 LEU A CA 1
ATOM 756 C C . LEU A 1 98 ? -13.699 -2.959 0.074 1.00 86.12 98 LEU A C 1
ATOM 758 O O . LEU A 1 98 ? -14.770 -3.399 -0.350 1.00 86.12 98 LEU A O 1
ATOM 762 N N . ALA A 1 99 ? -12.798 -2.389 -0.724 1.00 84.44 99 ALA A N 1
ATOM 763 C CA . ALA A 1 99 ? -12.972 -2.162 -2.146 1.00 84.44 99 ALA A CA 1
ATOM 764 C C . ALA A 1 99 ? -11.797 -2.738 -2.937 1.00 84.44 99 ALA A C 1
ATOM 766 O O . ALA A 1 99 ? -10.661 -2.761 -2.472 1.00 84.44 99 ALA A O 1
ATOM 767 N N . MET A 1 100 ? -12.070 -3.149 -4.176 1.00 83.69 100 MET A N 1
ATOM 768 C CA . MET A 1 100 ? -11.015 -3.578 -5.091 1.00 83.69 100 MET A CA 1
ATOM 769 C C . MET A 1 100 ? -10.149 -2.381 -5.513 1.00 83.69 100 MET A C 1
ATOM 771 O O . MET A 1 100 ? -10.720 -1.385 -5.973 1.00 83.69 100 MET A O 1
ATOM 775 N N . PRO A 1 101 ? -8.805 -2.467 -5.479 1.00 83.31 101 PRO A N 1
ATOM 776 C CA . PRO A 1 101 ? -7.953 -1.453 -6.095 1.00 83.31 101 PRO A CA 1
ATOM 777 C C . PRO A 1 101 ? -8.177 -1.373 -7.610 1.00 83.31 101 PRO A C 1
ATOM 779 O O . PRO A 1 101 ? -8.243 -2.390 -8.302 1.00 83.31 101 PRO A O 1
ATOM 782 N N . PHE A 1 102 ? -8.278 -0.149 -8.135 1.00 80.38 102 PHE A N 1
ATOM 783 C CA . PHE A 1 102 ? -8.441 0.140 -9.569 1.00 80.38 102 PHE A CA 1
ATOM 784 C C . PHE A 1 102 ? -9.572 -0.662 -10.248 1.00 80.38 102 PHE A C 1
ATOM 786 O O . PHE A 1 102 ? -9.327 -1.385 -11.222 1.00 80.38 102 PHE A O 1
ATOM 793 N N . PRO A 1 103 ? -10.823 -0.568 -9.754 1.00 78.50 103 PRO A N 1
ATOM 794 C CA . PRO A 1 103 ? -11.916 -1.338 -10.318 1.00 78.50 103 PRO A CA 1
ATOM 795 C C . PRO A 1 103 ? -12.170 -0.912 -11.761 1.00 78.50 103 PRO A C 1
ATOM 797 O O . PRO A 1 103 ? -12.217 0.277 -12.072 1.00 78.50 103 PRO A O 1
ATOM 800 N N . ASN A 1 104 ? -12.366 -1.898 -12.637 1.00 77.69 104 ASN A N 1
ATOM 801 C CA . ASN A 1 104 ? -12.680 -1.694 -14.054 1.00 77.69 104 ASN A CA 1
ATOM 802 C C . ASN A 1 104 ? -11.578 -1.033 -14.899 1.00 77.69 104 ASN A C 1
ATOM 804 O O . ASN A 1 104 ? -11.855 -0.665 -16.038 1.00 77.69 104 ASN A O 1
ATOM 808 N N . LEU A 1 105 ? -10.346 -0.909 -14.392 1.00 78.94 105 LEU A N 1
ATOM 809 C CA . LEU A 1 105 ? -9.206 -0.503 -15.215 1.00 78.94 105 LEU A CA 1
ATOM 810 C C . LEU A 1 105 ? -8.547 -1.724 -15.868 1.00 78.94 105 LEU A C 1
ATOM 812 O O . LEU A 1 105 ? -8.347 -2.762 -15.237 1.00 78.94 105 LEU A O 1
ATOM 816 N N . SER A 1 106 ? -8.185 -1.595 -17.141 1.00 80.00 106 SER A N 1
ATOM 817 C CA . SER A 1 106 ? -7.355 -2.569 -17.855 1.00 80.00 106 SER A CA 1
ATOM 818 C C . SER A 1 106 ? -5.891 -2.495 -17.408 1.00 80.00 106 SER A C 1
ATOM 820 O O . SER A 1 106 ? -5.442 -1.462 -16.909 1.00 80.00 106 SER A O 1
ATOM 822 N N . LEU A 1 107 ? -5.100 -3.547 -17.672 1.00 77.88 107 LEU A N 1
ATOM 823 C CA . LEU A 1 107 ? -3.654 -3.550 -17.392 1.00 77.88 107 LEU A CA 1
ATOM 824 C C . LEU A 1 107 ? -2.975 -2.278 -17.908 1.00 77.88 107 LEU A C 1
ATOM 826 O O . LEU A 1 107 ? -2.246 -1.626 -17.173 1.00 77.88 107 LEU A O 1
ATOM 830 N N . ARG A 1 108 ? -3.230 -1.898 -19.166 1.00 79.56 108 ARG A N 1
ATOM 831 C CA . ARG A 1 108 ? -2.585 -0.729 -19.778 1.00 79.56 108 ARG A CA 1
ATOM 832 C C . ARG A 1 108 ? -2.925 0.562 -19.033 1.00 79.56 108 ARG A C 1
ATOM 834 O O . ARG A 1 108 ? -2.090 1.458 -18.941 1.00 79.56 108 ARG A O 1
ATOM 841 N N . GLU A 1 109 ? -4.146 0.674 -18.522 1.00 82.19 109 GLU A N 1
ATOM 842 C CA . GLU A 1 109 ? -4.585 1.826 -17.737 1.00 82.19 109 GLU A CA 1
ATOM 843 C C . GLU A 1 109 ? -3.953 1.835 -16.349 1.00 82.19 109 GLU A C 1
ATOM 845 O O . GLU A 1 109 ? -3.501 2.897 -15.927 1.00 82.19 109 GLU A O 1
ATOM 850 N N . ILE A 1 110 ? -3.839 0.674 -15.696 1.00 80.81 110 ILE A N 1
ATOM 851 C CA . ILE A 1 110 ? -3.147 0.514 -14.410 1.00 80.81 110 ILE A CA 1
ATOM 852 C C . ILE A 1 110 ? -1.656 0.831 -14.565 1.00 80.81 110 ILE A C 1
ATOM 854 O O . ILE A 1 110 ? -1.142 1.691 -13.856 1.00 80.81 110 ILE A O 1
ATOM 858 N N . THR A 1 111 ? -0.967 0.236 -15.543 1.00 80.56 111 THR A N 1
ATOM 859 C CA . THR A 1 111 ? 0.443 0.527 -15.848 1.00 80.56 111 THR A CA 1
ATOM 860 C C . THR A 1 111 ? 0.647 2.003 -16.164 1.00 80.56 111 THR A C 1
ATOM 862 O O . THR A 1 111 ? 1.639 2.588 -15.748 1.00 80.56 111 THR A O 1
ATOM 865 N N . ARG A 1 112 ? -0.289 2.659 -16.857 1.00 80.00 112 ARG A N 1
ATOM 866 C CA . ARG A 1 112 ? -0.202 4.105 -17.093 1.00 80.00 112 ARG A CA 1
ATOM 867 C C . ARG A 1 112 ? -0.386 4.902 -15.800 1.00 80.00 112 ARG A C 1
ATOM 869 O O . ARG A 1 112 ? 0.405 5.806 -15.549 1.00 80.00 112 ARG A O 1
ATOM 876 N N . ALA A 1 113 ? -1.406 4.579 -15.006 1.00 79.12 113 ALA A N 1
ATOM 877 C CA . ALA A 1 113 ? -1.737 5.289 -13.775 1.00 79.12 113 ALA A CA 1
ATOM 878 C C . ALA A 1 113 ? -0.624 5.159 -12.728 1.00 79.12 113 ALA A C 1
ATOM 880 O O . ALA A 1 113 ? -0.181 6.165 -12.194 1.00 79.12 113 ALA A O 1
ATOM 881 N N . VAL A 1 114 ? -0.131 3.942 -12.495 1.00 80.62 114 VAL A N 1
ATOM 882 C CA . VAL A 1 114 ? 0.897 3.632 -11.490 1.00 80.62 114 VAL A CA 1
ATOM 883 C C . VAL A 1 114 ? 2.305 3.885 -12.043 1.00 80.62 114 VAL A C 1
ATOM 885 O O . VAL A 1 114 ? 3.179 4.447 -11.379 1.00 80.62 114 VAL A O 1
ATOM 888 N N . GLY A 1 115 ? 2.545 3.499 -13.295 1.00 71.50 115 GLY A N 1
ATOM 889 C CA . GLY A 1 115 ? 3.865 3.487 -13.919 1.00 71.50 115 GLY A CA 1
ATOM 890 C C . GLY A 1 115 ? 4.330 4.824 -14.496 1.00 71.50 115 GLY A C 1
ATOM 891 O O . GLY A 1 115 ? 5.543 5.016 -14.579 1.00 71.50 115 GLY A O 1
ATOM 892 N N . GLN A 1 116 ? 3.462 5.794 -14.824 1.00 66.62 116 GLN A N 1
ATOM 893 C CA . GLN A 1 116 ? 3.886 7.096 -15.381 1.00 66.62 116 GLN A CA 1
ATOM 894 C C . GLN A 1 116 ? 3.961 8.229 -14.342 1.00 66.62 116 GLN A C 1
ATOM 896 O O . GLN A 1 116 ? 3.269 8.241 -13.332 1.00 66.62 116 GLN A O 1
ATOM 901 N N . LYS A 1 117 ? 4.841 9.200 -14.624 1.00 55.31 117 LYS A N 1
ATOM 902 C CA . LYS A 1 117 ? 5.336 10.310 -13.778 1.00 55.31 117 LYS A CA 1
ATOM 903 C C . LYS A 1 117 ? 4.292 11.271 -13.169 1.00 55.31 117 LYS A C 1
ATOM 905 O O . LYS A 1 117 ? 4.705 12.213 -12.505 1.00 55.31 117 LYS A O 1
ATOM 910 N N . TYR A 1 118 ? 2.996 11.066 -13.403 1.00 45.12 118 TYR A N 1
ATOM 911 C CA . TYR A 1 118 ? 1.935 12.016 -13.034 1.00 45.12 118 TYR A CA 1
ATOM 912 C C . TYR A 1 118 ? 0.889 11.472 -12.072 1.00 45.12 118 TYR A C 1
ATOM 914 O O . TYR A 1 118 ? -0.039 12.194 -11.734 1.00 45.12 118 TYR A O 1
ATOM 922 N N . SER A 1 119 ? 1.045 10.233 -11.614 1.00 47.44 119 SER A N 1
ATOM 923 C CA . SER A 1 119 ? 0.249 9.747 -10.497 1.00 47.44 119 SER A CA 1
ATOM 924 C C . SER A 1 119 ? 1.110 8.764 -9.714 1.00 47.44 119 SER A C 1
ATOM 926 O O . SER A 1 119 ? 1.199 7.575 -9.995 1.00 47.44 119 SER A O 1
ATOM 928 N N . THR A 1 120 ? 1.761 9.253 -8.669 1.00 47.69 120 THR A N 1
ATOM 929 C CA . THR A 1 120 ? 1.826 8.476 -7.424 1.00 47.69 120 THR A CA 1
ATOM 930 C C . THR A 1 120 ? 0.396 7.977 -7.125 1.00 47.69 120 THR A C 1
ATOM 932 O O . THR A 1 120 ? -0.565 8.565 -7.633 1.00 47.69 120 THR A O 1
ATOM 935 N N . PRO A 1 121 ? 0.157 6.933 -6.318 1.00 52.38 121 PRO A N 1
ATOM 936 C CA . PRO A 1 121 ? -1.199 6.602 -5.880 1.00 52.38 121 PRO A CA 1
ATOM 937 C C . PRO A 1 121 ? -1.781 7.692 -4.954 1.00 52.38 121 PRO A C 1
ATOM 939 O O . PRO A 1 121 ? -2.408 7.376 -3.957 1.00 52.38 121 PRO A O 1
ATOM 942 N N . GLU A 1 122 ? -1.623 8.981 -5.273 1.00 52.44 122 GLU A N 1
ATOM 943 C CA . GLU A 1 122 ? -2.480 10.088 -4.862 1.00 52.44 122 GLU A CA 1
ATOM 944 C C . GLU A 1 122 ? -3.945 9.696 -5.026 1.00 52.44 122 GLU A C 1
ATOM 946 O O . GLU A 1 122 ? -4.727 9.960 -4.125 1.00 52.44 122 GLU A O 1
ATOM 951 N N . THR A 1 123 ? -4.303 8.955 -6.081 1.00 56.06 123 THR A N 1
ATOM 952 C CA . THR A 1 123 ? -5.664 8.435 -6.239 1.00 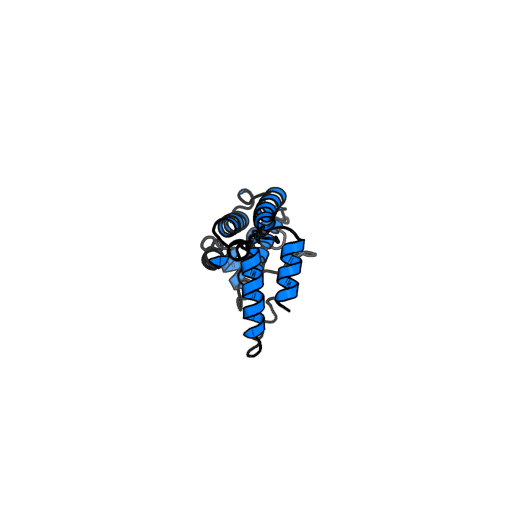56.06 123 THR A CA 1
ATOM 953 C C . THR A 1 123 ? -6.062 7.496 -5.097 1.00 56.06 123 THR A C 1
ATOM 955 O O . THR A 1 123 ? -7.085 7.738 -4.482 1.00 56.06 123 THR A O 1
ATOM 958 N N . LEU A 1 124 ? -5.276 6.469 -4.740 1.00 61.66 124 LEU A N 1
ATOM 959 C CA . LEU A 1 124 ? -5.654 5.555 -3.641 1.00 61.66 124 LEU A CA 1
ATOM 960 C C . LEU A 1 124 ? -5.425 6.166 -2.250 1.00 61.66 124 LEU A C 1
ATOM 962 O O . LEU A 1 124 ? -6.170 5.905 -1.315 1.00 61.66 124 LEU A O 1
ATOM 966 N N . THR A 1 125 ? -4.425 7.032 -2.122 1.00 59.66 125 THR A N 1
ATOM 967 C CA . THR A 1 125 ? -4.069 7.732 -0.885 1.00 59.66 125 THR A CA 1
ATOM 968 C C . THR A 1 125 ? -5.122 8.759 -0.486 1.00 59.66 125 THR A C 1
ATOM 970 O O . THR A 1 125 ? -5.404 8.915 0.701 1.00 59.66 125 THR A O 1
ATOM 973 N N . GLN A 1 126 ? -5.699 9.471 -1.457 1.00 62.00 126 GLN A N 1
ATOM 974 C CA . GLN A 1 126 ? -6.855 10.346 -1.239 1.00 62.00 126 GLN A CA 1
ATOM 975 C C . GLN A 1 126 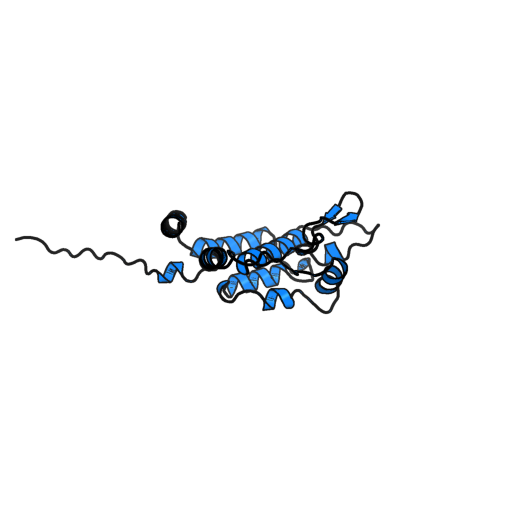? -8.135 9.544 -0.968 1.00 62.00 126 GLN A C 1
ATOM 977 O O . GLN A 1 126 ? -9.084 10.091 -0.421 1.00 62.00 126 GLN A O 1
ATOM 982 N N . LEU A 1 127 ? -8.147 8.254 -1.321 1.00 67.19 127 LEU A N 1
ATOM 983 C CA . LEU A 1 127 ? -9.240 7.319 -1.057 1.00 67.19 127 LEU A CA 1
ATOM 984 C C . LEU A 1 127 ? -9.036 6.495 0.222 1.00 67.19 127 LEU A C 1
ATOM 986 O O . LEU A 1 127 ? -9.832 5.588 0.466 1.00 67.19 127 LEU A O 1
ATOM 990 N N . MET A 1 128 ? -7.991 6.748 1.023 1.00 83.50 128 MET A N 1
ATOM 991 C CA . MET A 1 128 ? -7.903 6.120 2.343 1.00 83.50 128 MET A CA 1
ATOM 992 C C . MET A 1 128 ? -9.100 6.592 3.181 1.00 83.50 128 MET A C 1
ATOM 994 O O . MET A 1 128 ? -9.282 7.802 3.328 1.00 83.50 128 MET A O 1
ATOM 998 N N . PRO A 1 129 ? -9.924 5.673 3.710 1.00 83.19 129 PRO A N 1
ATOM 999 C CA . PRO A 1 129 ? -11.057 6.042 4.549 1.00 83.19 129 PRO A CA 1
ATOM 1000 C C . PRO A 1 129 ? -10.596 6.787 5.801 1.00 83.19 129 PRO A C 1
ATOM 1002 O O . PRO A 1 129 ? -9.550 6.460 6.364 1.00 83.19 129 PRO A O 1
ATOM 1005 N N . GLU A 1 130 ? -11.384 7.758 6.260 1.00 82.19 130 GLU A N 1
ATOM 1006 C CA . GLU A 1 130 ? -11.066 8.556 7.452 1.00 82.19 130 GLU A CA 1
ATOM 1007 C C . GLU A 1 130 ? -10.868 7.669 8.688 1.00 82.19 130 GLU A C 1
ATOM 1009 O O . GLU A 1 130 ? -9.971 7.897 9.500 1.00 82.19 130 GLU A O 1
ATOM 1014 N N . GLU A 1 131 ? -11.640 6.585 8.782 1.00 80.06 131 GLU A N 1
ATOM 1015 C CA . GLU A 1 131 ? -11.608 5.652 9.902 1.00 80.06 131 GLU A CA 1
ATOM 1016 C C . GLU A 1 131 ? -10.318 4.835 9.978 1.00 80.06 131 GLU A C 1
ATOM 1018 O O . GLU A 1 131 ? -10.091 4.142 10.974 1.00 80.06 131 GLU A O 1
ATOM 1023 N N . ALA A 1 132 ? -9.468 4.905 8.946 1.00 83.44 132 ALA A N 1
ATOM 1024 C CA . ALA A 1 132 ? -8.143 4.323 9.025 1.00 83.44 132 ALA A CA 1
ATOM 1025 C C . ALA A 1 132 ? -7.185 5.108 9.919 1.00 83.44 132 ALA A C 1
ATOM 1027 O O . ALA A 1 132 ? -6.161 4.578 10.349 1.00 83.44 132 ALA A O 1
ATOM 1028 N N . GLY A 1 133 ? -7.532 6.352 10.236 1.00 86.38 133 GLY A N 1
ATOM 1029 C CA . GLY A 1 133 ? -6.755 7.193 11.120 1.00 86.38 133 GLY A CA 1
ATOM 1030 C C . GLY A 1 133 ? -5.450 7.690 10.487 1.00 86.38 133 GLY A C 1
ATOM 1031 O O . GLY A 1 133 ? -4.983 7.202 9.448 1.00 86.38 133 GLY A O 1
ATOM 1032 N N . PRO A 1 134 ? -4.832 8.702 11.111 1.00 87.19 134 PRO A N 1
ATOM 1033 C CA . PRO A 1 134 ? -3.666 9.372 10.553 1.00 87.19 134 PRO A CA 1
ATOM 1034 C C . PRO A 1 134 ? -2.426 8.472 10.517 1.00 87.19 134 PRO A C 1
ATOM 1036 O O . PRO A 1 134 ? -1.658 8.561 9.560 1.00 87.19 134 PRO A O 1
ATOM 1039 N N . THR A 1 135 ? -2.230 7.586 11.502 1.00 89.38 135 THR A N 1
ATOM 1040 C CA . THR A 1 135 ? -1.012 6.765 11.577 1.00 89.38 135 THR A CA 1
ATOM 1041 C C . THR A 1 135 ? -0.936 5.732 10.461 1.00 89.38 135 THR A C 1
ATOM 1043 O O . THR A 1 135 ? 0.072 5.667 9.753 1.00 89.38 135 THR A O 1
ATOM 1046 N N . VAL A 1 136 ? -2.002 4.950 10.257 1.00 90.38 136 VAL A N 1
ATOM 1047 C CA . VAL A 1 136 ? -2.044 3.942 9.186 1.00 90.38 136 VAL A CA 1
ATOM 1048 C C . VAL A 1 136 ? -2.032 4.623 7.823 1.00 90.38 136 VAL A C 1
ATOM 1050 O O . VAL A 1 136 ? -1.299 4.193 6.937 1.00 90.38 136 VAL A O 1
ATOM 1053 N N . THR A 1 137 ? -2.754 5.736 7.668 1.00 90.62 137 THR A N 1
ATOM 1054 C CA . THR A 1 137 ? -2.728 6.525 6.428 1.00 90.62 137 THR A CA 1
ATOM 1055 C C . THR A 1 137 ? -1.318 7.015 6.093 1.00 90.62 137 THR A C 1
ATOM 1057 O O . THR A 1 137 ? -0.891 6.904 4.945 1.00 90.62 137 THR A O 1
ATOM 1060 N N . ALA A 1 138 ? -0.569 7.532 7.072 1.00 91.62 138 ALA A N 1
ATOM 1061 C CA . ALA A 1 138 ? 0.813 7.964 6.870 1.00 91.62 138 ALA A CA 1
ATOM 1062 C C . ALA A 1 138 ? 1.736 6.791 6.510 1.00 91.62 138 ALA A C 1
ATOM 1064 O O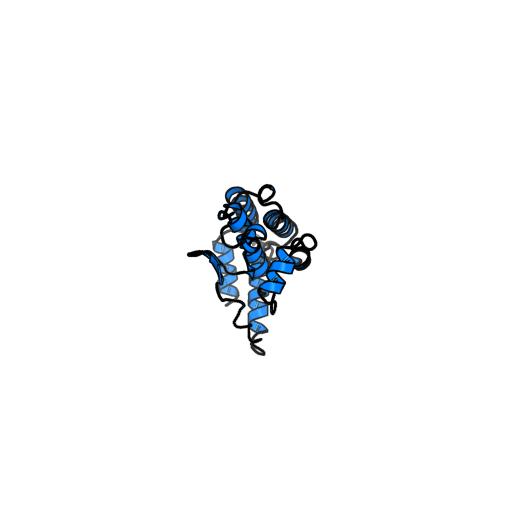 . ALA A 1 138 ? 2.499 6.887 5.554 1.00 91.62 138 ALA A O 1
ATOM 1065 N N . LEU A 1 139 ? 1.615 5.657 7.206 1.00 93.88 139 LEU A N 1
ATOM 1066 C CA . LEU A 1 139 ? 2.408 4.468 6.899 1.00 93.88 139 LEU A CA 1
ATOM 1067 C C . LEU A 1 139 ? 2.139 3.951 5.477 1.00 93.88 139 LEU A C 1
ATOM 1069 O O . LEU A 1 139 ? 3.081 3.713 4.726 1.00 93.88 139 LEU A O 1
ATOM 1073 N N . VAL A 1 140 ? 0.871 3.812 5.082 1.00 92.75 140 VAL A N 1
ATOM 1074 C CA . VAL A 1 140 ? 0.501 3.345 3.735 1.00 92.75 140 VAL A CA 1
ATOM 1075 C C . VAL A 1 140 ? 1.036 4.293 2.656 1.00 92.75 140 VAL A C 1
ATOM 1077 O O . VAL A 1 140 ? 1.529 3.828 1.630 1.00 92.75 140 VAL A O 1
ATOM 1080 N N . ARG A 1 141 ? 1.033 5.612 2.904 1.00 90.56 141 ARG A N 1
ATOM 1081 C CA . ARG A 1 141 ? 1.655 6.605 2.006 1.00 90.56 141 ARG A CA 1
ATOM 1082 C C . ARG A 1 141 ? 3.138 6.338 1.787 1.00 90.56 141 ARG A C 1
ATOM 1084 O O . ARG A 1 141 ? 3.586 6.331 0.645 1.00 90.56 141 ARG A O 1
ATOM 1091 N N . GLU A 1 142 ? 3.880 6.083 2.860 1.00 93.44 142 GLU A N 1
ATOM 1092 C CA . GLU A 1 142 ? 5.309 5.771 2.781 1.00 93.44 142 GLU A CA 1
ATOM 1093 C C . GLU A 1 142 ? 5.561 4.436 2.058 1.00 93.44 142 GLU A C 1
ATOM 1095 O O . GLU A 1 142 ? 6.473 4.324 1.240 1.00 93.44 142 GLU A O 1
ATOM 1100 N N . MET A 1 143 ? 4.726 3.420 2.300 1.00 94.12 143 MET A N 1
ATOM 1101 C CA . MET A 1 143 ? 4.798 2.122 1.610 1.00 94.12 143 MET A CA 1
ATOM 1102 C C . MET A 1 143 ? 4.558 2.244 0.100 1.00 94.12 143 MET A C 1
ATOM 1104 O O . MET A 1 143 ? 5.078 1.447 -0.681 1.00 94.12 143 MET A O 1
ATOM 1108 N N . TRP A 1 144 ? 3.815 3.264 -0.321 1.00 90.75 144 TRP A N 1
ATOM 1109 C CA . TRP A 1 144 ? 3.518 3.558 -1.717 1.00 90.75 144 TRP A CA 1
ATOM 1110 C C . TRP A 1 144 ? 4.456 4.557 -2.386 1.00 90.75 144 TRP A C 1
ATOM 1112 O O . TRP A 1 144 ? 4.201 4.970 -3.524 1.00 90.75 144 TRP A O 1
ATOM 1122 N N . GLU A 1 145 ? 5.561 4.916 -1.733 1.00 89.81 145 GLU A N 1
ATOM 1123 C CA . GLU A 1 145 ? 6.549 5.800 -2.332 1.00 89.81 145 GLU A CA 1
ATOM 1124 C C . GLU A 1 145 ? 7.010 5.290 -3.700 1.00 89.81 145 GLU A C 1
ATOM 1126 O O . GLU A 1 145 ? 7.322 4.107 -3.907 1.00 89.81 145 GLU A O 1
ATOM 1131 N N . ARG A 1 146 ? 7.067 6.205 -4.672 1.00 84.75 146 ARG A N 1
ATOM 1132 C CA . ARG A 1 146 ? 7.415 5.850 -6.055 1.00 84.75 146 ARG A CA 1
ATOM 1133 C C . ARG A 1 146 ? 8.849 5.353 -6.146 1.00 84.75 146 ARG A C 1
ATOM 1135 O O . ARG A 1 146 ? 9.152 4.445 -6.915 1.00 84.75 146 ARG A O 1
ATOM 1142 N N . ARG A 1 147 ? 9.737 5.962 -5.362 1.00 88.38 147 ARG A N 1
ATOM 1143 C CA . ARG A 1 147 ? 11.114 5.503 -5.213 1.00 88.38 147 ARG A CA 1
ATOM 1144 C C . ARG A 1 147 ? 11.122 4.353 -4.216 1.00 88.38 147 ARG A C 1
ATOM 1146 O O . ARG A 1 147 ? 10.922 4.581 -3.029 1.00 88.38 147 ARG A O 1
ATOM 1153 N N . SER A 1 148 ? 11.422 3.145 -4.687 1.00 91.88 148 SER A N 1
ATOM 1154 C CA . SER A 1 148 ? 11.487 1.940 -3.846 1.00 91.88 148 SER A CA 1
ATOM 1155 C C . SER A 1 148 ? 12.413 2.097 -2.634 1.00 91.88 148 SER A C 1
ATOM 1157 O O . SER A 1 148 ? 12.130 1.559 -1.571 1.00 91.88 148 SER A O 1
ATOM 1159 N N . THR A 1 149 ? 13.471 2.903 -2.757 1.00 93.38 149 THR A N 1
ATOM 1160 C CA . THR A 1 149 ? 14.426 3.196 -1.677 1.00 93.38 149 THR A CA 1
ATOM 1161 C C . THR A 1 149 ? 13.879 4.088 -0.561 1.00 93.38 149 THR A C 1
ATOM 1163 O O . THR A 1 149 ? 14.537 4.218 0.463 1.00 93.38 149 THR A O 1
ATOM 1166 N N . LEU A 1 150 ? 12.757 4.780 -0.782 1.00 94.31 150 LEU A N 1
ATOM 1167 C CA . LEU A 1 150 ? 12.119 5.640 0.224 1.00 94.31 150 LEU A CA 1
ATOM 1168 C C . LEU A 1 150 ? 11.030 4.908 1.012 1.00 94.31 150 LEU A C 1
ATOM 1170 O O . LEU A 1 150 ? 10.545 5.437 2.006 1.00 94.31 150 LEU A O 1
ATOM 1174 N N . ARG A 1 151 ? 10.657 3.699 0.581 1.00 95.94 151 ARG A N 1
ATOM 1175 C CA . ARG A 1 151 ? 9.697 2.869 1.304 1.00 95.94 151 ARG A CA 1
ATOM 1176 C C . ARG A 1 151 ? 10.328 2.365 2.607 1.00 95.94 151 ARG A C 1
ATOM 1178 O O . ARG A 1 151 ? 11.534 2.095 2.628 1.00 95.94 151 ARG A O 1
ATOM 1185 N N . PRO A 1 152 ? 9.536 2.176 3.675 1.00 97.62 152 PRO A N 1
ATOM 1186 C CA . PRO A 1 152 ? 10.020 1.519 4.878 1.00 97.62 152 PRO A CA 1
ATOM 1187 C C . PRO A 1 152 ? 10.440 0.080 4.564 1.00 97.62 152 PRO A C 1
ATOM 1189 O O . PRO A 1 152 ? 9.970 -0.544 3.610 1.00 97.62 152 PRO A O 1
ATOM 1192 N N . SER A 1 153 ? 11.313 -0.481 5.397 1.00 97.62 153 SER A N 1
ATOM 1193 C CA . SER A 1 153 ? 11.576 -1.920 5.333 1.00 97.62 153 SER A CA 1
ATOM 1194 C C . SER A 1 153 ? 10.329 -2.707 5.755 1.00 97.62 153 SER A C 1
ATOM 1196 O O . SER A 1 153 ? 9.522 -2.224 6.550 1.00 97.62 153 SER A O 1
ATOM 1198 N N . ALA A 1 154 ? 10.197 -3.954 5.293 1.00 96.50 154 ALA A N 1
ATOM 1199 C CA . ALA A 1 154 ? 9.110 -4.832 5.737 1.00 96.50 154 ALA A CA 1
ATOM 1200 C C . ALA A 1 154 ? 9.079 -4.989 7.270 1.00 96.50 154 ALA A C 1
ATOM 1202 O O . ALA A 1 154 ? 8.007 -5.031 7.871 1.00 96.50 154 ALA A O 1
ATOM 1203 N N . HIS A 1 155 ? 10.255 -5.014 7.910 1.00 96.88 155 HIS A N 1
ATOM 1204 C CA . HIS A 1 155 ? 10.363 -5.056 9.364 1.00 96.88 155 HIS A CA 1
ATOM 1205 C C . HIS A 1 155 ? 9.776 -3.795 10.014 1.00 96.88 155 HIS A C 1
ATOM 1207 O O . HIS A 1 155 ? 8.908 -3.914 10.877 1.00 96.88 155 HIS A O 1
ATOM 1213 N N . ASP A 1 156 ? 10.180 -2.606 9.557 1.00 97.44 156 ASP A N 1
ATOM 1214 C CA . ASP A 1 156 ? 9.680 -1.328 10.081 1.00 97.44 156 ASP A CA 1
ATOM 1215 C C . ASP A 1 156 ? 8.159 -1.186 9.907 1.00 97.44 156 ASP A C 1
ATOM 1217 O O . ASP A 1 156 ? 7.438 -0.934 10.876 1.00 97.44 156 ASP A O 1
ATOM 1221 N N . ALA A 1 157 ? 7.650 -1.473 8.703 1.00 96.56 157 ALA A N 1
ATOM 1222 C CA . ALA A 1 157 ? 6.215 -1.47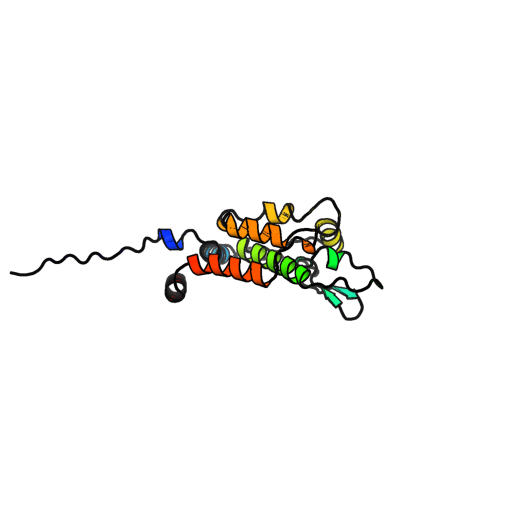5 8.428 1.00 96.56 157 ALA A CA 1
ATOM 1223 C C . ALA A 1 157 ? 5.462 -2.442 9.360 1.00 96.56 157 ALA A C 1
ATOM 1225 O O . ALA A 1 157 ? 4.442 -2.076 9.944 1.00 96.56 157 ALA A O 1
ATOM 1226 N N . SER A 1 158 ? 5.991 -3.654 9.573 1.00 94.50 158 SER A N 1
ATOM 1227 C CA . SER A 1 158 ? 5.376 -4.641 10.468 1.00 94.50 158 SER A CA 1
ATOM 1228 C C . SER A 1 158 ? 5.359 -4.198 11.935 1.00 94.50 158 SER A C 1
ATOM 1230 O O . SER A 1 158 ? 4.377 -4.444 12.635 1.00 94.50 158 SER A O 1
ATOM 1232 N N . CYS A 1 159 ? 6.414 -3.526 12.406 1.00 93.12 159 CYS A N 1
ATOM 1233 C CA . CYS A 1 159 ? 6.495 -3.003 13.766 1.00 93.12 159 CYS A CA 1
ATOM 1234 C C . CYS A 1 159 ? 5.462 -1.895 13.989 1.00 93.12 159 CYS A C 1
ATOM 1236 O O . CYS A 1 159 ? 4.749 -1.920 14.993 1.00 93.12 159 CYS A O 1
ATOM 1238 N N . ARG A 1 160 ? 5.324 -0.975 13.030 1.00 93.38 160 ARG A N 1
ATOM 1239 C CA . ARG A 1 160 ? 4.340 0.115 13.084 1.00 93.38 160 ARG A CA 1
ATOM 1240 C C . ARG A 1 160 ? 2.904 -0.405 13.026 1.00 93.38 160 ARG A C 1
ATOM 1242 O O . ARG A 1 160 ? 2.095 -0.021 13.861 1.00 93.38 160 ARG A O 1
ATOM 1249 N N . LEU A 1 161 ? 2.606 -1.346 12.126 1.00 90.50 161 LEU A N 1
ATOM 1250 C CA . LEU A 1 161 ? 1.290 -1.999 12.071 1.00 90.50 161 LEU A CA 1
ATOM 1251 C C . LEU A 1 161 ? 0.968 -2.740 13.367 1.00 90.50 161 LEU A C 1
ATOM 1253 O O . LEU A 1 161 ? -0.152 -2.670 13.858 1.00 90.50 161 LEU A O 1
ATOM 1257 N N . ARG A 1 162 ? 1.948 -3.435 13.951 1.00 87.88 162 ARG A N 1
ATOM 1258 C CA . ARG A 1 162 ? 1.759 -4.126 15.228 1.00 87.88 162 ARG A CA 1
ATOM 1259 C C . ARG A 1 162 ? 1.487 -3.151 16.365 1.00 87.88 162 ARG A C 1
ATOM 1261 O O . ARG A 1 162 ? 0.662 -3.464 17.208 1.00 87.88 162 ARG A O 1
ATOM 1268 N N . ALA A 1 163 ? 2.153 -2.000 16.400 1.00 86.50 163 ALA A N 1
ATOM 1269 C CA . ALA A 1 163 ? 1.883 -0.977 17.406 1.00 86.50 163 ALA A CA 1
ATOM 1270 C C . ALA A 1 163 ? 0.434 -0.469 17.315 1.00 86.50 163 ALA A C 1
ATOM 1272 O O . ALA A 1 163 ? -0.252 -0.406 18.334 1.00 86.50 163 ALA A O 1
ATOM 1273 N N . GLU A 1 164 ? -0.052 -0.217 16.097 1.00 83.50 164 GLU A N 1
ATOM 1274 C CA . GLU A 1 164 ? -1.450 0.155 15.845 1.00 83.50 164 GLU A CA 1
ATOM 1275 C C . GLU A 1 164 ? -2.423 -0.958 16.256 1.00 83.50 164 GLU A C 1
ATOM 1277 O O . GLU A 1 164 ? -3.398 -0.703 16.958 1.00 83.50 164 GLU A O 1
ATOM 1282 N N . LEU A 1 165 ? -2.136 -2.216 15.912 1.00 79.50 165 LEU A N 1
ATOM 1283 C CA . LEU A 1 165 ? -2.971 -3.359 16.299 1.00 79.50 165 LEU A CA 1
ATOM 1284 C C . LEU A 1 165 ? -2.955 -3.627 17.811 1.00 79.50 165 LEU A C 1
ATOM 1286 O O . LEU A 1 165 ? -3.974 -3.987 18.386 1.00 79.50 165 LEU A O 1
ATOM 1290 N N . SER A 1 166 ? -1.829 -3.425 18.490 1.00 76.94 166 SER A N 1
ATOM 1291 C CA . SER A 1 166 ? -1.737 -3.582 19.947 1.00 76.94 166 SER A CA 1
ATOM 1292 C C . SER A 1 166 ? -2.532 -2.516 20.704 1.00 76.94 166 SER A C 1
ATOM 1294 O O . SER A 1 166 ? -2.894 -2.730 21.861 1.00 76.94 166 SER A O 1
ATOM 1296 N N . SER A 1 167 ? -2.836 -1.380 20.067 1.00 68.25 167 SER A N 1
ATOM 1297 C CA . SER A 1 167 ? -3.717 -0.360 20.645 1.00 68.25 167 SER A CA 1
ATOM 1298 C C . SER A 1 167 ? -5.187 -0.807 20.730 1.00 68.25 167 SER A C 1
ATOM 1300 O O . SER A 1 167 ? -5.959 -0.201 21.468 1.00 68.25 167 SER A O 1
ATOM 1302 N N . MET A 1 168 ? -5.562 -1.905 20.054 1.00 57.66 168 MET A N 1
ATOM 1303 C CA . MET A 1 168 ? -6.924 -2.459 20.015 1.00 57.66 168 MET A CA 1
ATOM 1304 C C . MET A 1 168 ? -7.379 -3.159 21.302 1.00 57.66 168 MET A C 1
ATOM 1306 O O . MET A 1 168 ? -8.516 -3.623 21.379 1.00 57.66 168 MET A O 1
ATOM 1310 N N . GLY A 1 169 ? -6.511 -3.257 22.310 1.00 60.56 169 GLY A N 1
ATOM 1311 C CA . GLY A 1 169 ? -6.778 -4.099 23.469 1.00 60.56 169 GLY A CA 1
ATOM 1312 C C . GLY A 1 169 ? -6.462 -5.578 23.207 1.00 60.56 169 GLY A C 1
ATOM 1313 O O . GLY A 1 169 ? -6.043 -5.961 22.115 1.00 60.56 169 GLY A O 1
ATOM 1314 N N . THR A 1 170 ? -6.549 -6.415 24.242 1.00 61.34 170 THR A N 1
ATOM 1315 C CA . THR A 1 170 ? -6.031 -7.791 24.202 1.00 61.34 170 THR A CA 1
ATOM 1316 C C . THR A 1 170 ? -6.813 -8.689 23.243 1.00 61.34 170 THR A C 1
ATOM 1318 O O . THR A 1 170 ? -7.960 -8.424 22.883 1.00 61.34 170 THR A O 1
ATOM 1321 N N . GLN A 1 171 ? -6.199 -9.806 22.848 1.00 56.31 171 GLN A N 1
ATOM 1322 C CA . GLN A 1 171 ? -6.816 -10.809 21.981 1.00 56.31 171 GLN A CA 1
ATOM 1323 C C . GLN A 1 171 ? -8.176 -11.290 22.532 1.00 56.31 171 GLN A C 1
ATOM 1325 O O . GLN A 1 171 ? -9.097 -11.517 21.752 1.00 56.31 171 GLN A O 1
ATOM 1330 N N . GLU A 1 172 ? -8.349 -11.376 23.860 1.00 59.38 172 GLU A N 1
ATOM 1331 C CA . GLU A 1 172 ? -9.640 -11.709 24.484 1.00 59.38 172 GLU A CA 1
ATOM 1332 C C . GLU A 1 172 ? -10.748 -10.704 24.159 1.00 59.38 172 GLU A C 1
ATOM 1334 O O . GLU A 1 172 ? -11.902 -11.096 24.003 1.00 59.38 172 GLU A O 1
ATOM 1339 N N . GLN A 1 173 ? -10.407 -9.424 24.037 1.00 59.34 173 GLN A N 1
ATOM 1340 C CA . GLN A 1 173 ? -11.372 -8.367 23.766 1.00 59.34 173 GLN A CA 1
ATOM 1341 C C . GLN A 1 173 ? -11.820 -8.365 22.301 1.00 59.34 173 GLN A C 1
ATOM 1343 O O . GLN A 1 173 ? -12.994 -8.150 22.002 1.00 59.34 173 GLN A O 1
ATOM 1348 N N . LEU A 1 174 ? -10.907 -8.699 21.385 1.00 60.94 174 LEU A N 1
ATOM 1349 C CA . LEU A 1 174 ? -11.253 -8.981 19.993 1.00 60.94 174 LEU A CA 1
ATOM 1350 C C . LEU A 1 174 ? -12.199 -10.180 19.891 1.00 60.94 174 LEU A C 1
ATOM 1352 O O . LEU A 1 174 ? -13.230 -10.100 19.230 1.00 60.94 174 LEU A O 1
ATOM 1356 N N . TYR A 1 175 ? -11.897 -11.276 20.590 1.00 63.41 175 TYR A N 1
ATOM 1357 C CA . TYR A 1 175 ? -12.766 -12.454 20.599 1.00 63.41 175 TYR A CA 1
ATOM 1358 C C . TYR A 1 175 ? -14.137 -12.196 21.238 1.00 63.41 175 TYR A C 1
ATOM 1360 O O . TYR A 1 175 ? -15.116 -12.783 20.777 1.00 63.41 175 TYR A O 1
ATOM 1368 N N . SER A 1 176 ? -14.242 -11.347 22.267 1.00 62.75 176 SER A N 1
ATOM 1369 C CA . SER A 1 176 ? -15.546 -10.980 22.834 1.00 62.75 176 SER A CA 1
ATOM 1370 C C . SER A 1 176 ? -16.356 -10.125 21.863 1.00 62.75 176 SER A C 1
ATOM 1372 O O . SER A 1 176 ? -17.517 -10.429 21.624 1.00 62.75 176 SER A O 1
ATOM 1374 N N . TYR A 1 177 ? -15.731 -9.134 21.221 1.00 59.72 177 TYR A N 1
ATOM 1375 C CA . TYR A 1 177 ? -16.402 -8.296 20.227 1.00 59.72 177 TYR A CA 1
ATOM 1376 C C . TYR A 1 177 ? -16.919 -9.113 19.033 1.00 59.72 177 TYR A C 1
ATOM 1378 O O . TYR A 1 177 ? -18.058 -8.946 18.609 1.00 59.72 177 TYR A O 1
ATOM 1386 N N . LEU A 1 178 ? -16.112 -10.051 18.519 1.00 61.12 178 LEU A N 1
ATOM 1387 C CA . LEU A 1 178 ? -16.535 -10.942 17.433 1.00 61.12 178 LEU A CA 1
ATOM 1388 C C . LEU A 1 178 ? -17.650 -11.901 17.841 1.00 61.12 178 LEU A C 1
ATOM 1390 O O . LEU A 1 178 ? -18.467 -12.260 17.001 1.00 61.12 178 LEU A O 1
ATOM 1394 N N . ARG A 1 179 ? -17.687 -12.319 19.109 1.00 69.38 179 ARG A N 1
ATOM 1395 C CA . ARG A 1 179 ? -18.772 -13.151 19.636 1.00 69.38 179 ARG A CA 1
ATOM 1396 C C . ARG A 1 179 ? -20.089 -12.384 19.701 1.00 69.38 179 ARG A C 1
ATOM 1398 O O . ARG A 1 179 ? -21.117 -12.975 19.411 1.00 69.38 179 ARG A O 1
ATOM 1405 N N . ASP A 1 180 ? -20.051 -11.111 20.077 1.00 58.03 180 ASP A N 1
ATOM 1406 C CA . ASP A 1 180 ? -21.260 -10.296 20.235 1.00 58.03 180 ASP A CA 1
ATOM 1407 C C . ASP A 1 180 ? -21.797 -9.763 18.890 1.00 58.03 180 ASP A C 1
ATOM 1409 O O . ASP A 1 180 ? -22.947 -9.336 18.803 1.00 58.03 180 ASP A O 1
ATOM 1413 N N . ALA A 1 181 ? -20.979 -9.794 17.832 1.00 53.66 181 ALA A N 1
ATOM 1414 C CA . ALA A 1 181 ? -21.328 -9.328 16.488 1.00 53.66 181 ALA A CA 1
ATOM 1415 C C . ALA A 1 181 ? -21.915 -10.411 15.550 1.00 53.66 181 ALA A C 1
ATOM 1417 O O . ALA A 1 181 ? -22.302 -10.074 14.428 1.00 53.66 181 ALA A O 1
ATOM 1418 N N . ILE A 1 182 ? -21.958 -11.683 15.972 1.00 47.06 182 ILE A N 1
ATOM 1419 C CA . ILE A 1 182 ? -22.484 -12.842 15.215 1.00 47.06 182 ILE A CA 1
ATOM 1420 C C . ILE A 1 182 ? -23.747 -13.365 15.899 1.00 47.06 182 ILE A C 1
ATOM 1422 O O . ILE A 1 182 ? -24.735 -13.617 15.174 1.00 47.06 182 ILE A O 1
#

Radius of gyration: 20.95 Å; chains: 1; bounding box: 45×29×81 Å